Protein AF-A0AAE1FQY7-F1 (afdb_monomer_lite)

Sequence (164 aa):
MSLNGDKFELLRYGPTQDMKQTTEYKCQNQLIMATDHVKDLGVHMSTDLTFSHHFNKITKTVNNHPRRGRLCFMRRAGGASQRVHTLIHHSFTFTGTRLFNSVPREIRNLTGITPDSFKNKLDKWLATVPDQPPTPGYTSTNSLQSVVHNMRREELPGTSGRPR

Secondary structure (DSSP, 8-state):
----GGG--EE--SS-HHHHHH---EETTEE--EESEEEETTEEEETTS--HHHHHHHHTTEEEETTTEEEE-PPP-TT--HHHHHHHHTSHHHHHHHHHHHS-HHHHT--S--HHHHHHHHHHHHTTS---PPPTTS--S-SHHHHHHHTTSS----S-----

pLDDT: mean 79.46, std 17.49, range [27.11, 96.75]

Foldseek 3Di:
DADDPVPDAAEAADDPVVCVVPDWDDGPNHTHDHDQWDDDLRQIAGRDRDSVVVCVVQVVQWDQDPVQGIATDDDDPPPDDPVVVVSCCRGPSNLVRLLLSLDHNVLNHDDPDDPVVSVVVVVVVVVVQDPDDDDPPDDDCDDSVNSSVVSVPPDDDDDDDDDD

Radius of gyration: 20.6 Å; chains: 1; bounding box: 46×39×54 Å

Structure (mmCIF, N/CA/C/O backbone):
data_AF-A0AAE1FQY7-F1
#
_entry.id   AF-A0AAE1FQY7-F1
#
loop_
_atom_site.group_PDB
_atom_site.id
_atom_site.type_symbol
_atom_site.label_atom_id
_atom_site.label_alt_id
_atom_site.label_comp_id
_atom_site.label_asym_id
_atom_site.label_entity_id
_atom_site.label_seq_id
_atom_site.pdbx_PDB_ins_code
_atom_site.Cartn_x
_atom_site.Cartn_y
_atom_site.Cartn_z
_atom_site.occupancy
_atom_site.B_iso_or_equiv
_atom_site.auth_seq_id
_atom_site.auth_comp_id
_atom_site.auth_asym_id
_atom_site.auth_atom_id
_atom_site.pdbx_PDB_model_num
ATOM 1 N N . MET A 1 1 ? -5.965 17.529 30.452 1.00 52.53 1 MET A N 1
ATOM 2 C CA . MET A 1 1 ? -6.172 17.459 28.985 1.00 52.53 1 MET A CA 1
ATOM 3 C C . MET A 1 1 ? -7.348 16.536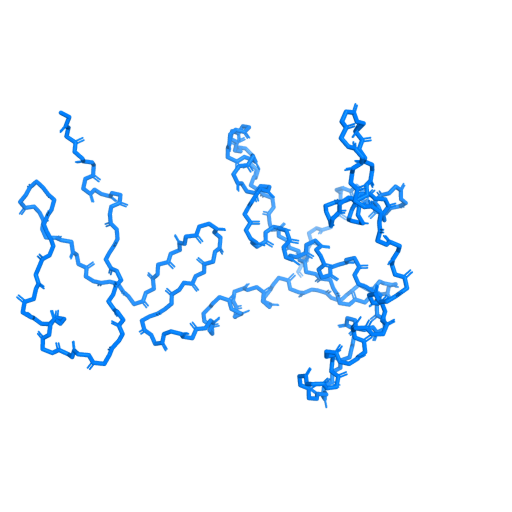 28.715 1.00 52.53 1 MET A C 1
ATOM 5 O O . MET A 1 1 ? -7.409 15.497 29.358 1.00 52.53 1 MET A O 1
ATOM 9 N N . SER A 1 2 ? -8.266 16.895 27.816 1.00 73.31 2 SER A N 1
ATOM 10 C CA . SER A 1 2 ? -9.360 16.022 27.365 1.00 73.31 2 SER A CA 1
ATOM 11 C C . SER A 1 2 ? -9.060 15.478 25.963 1.00 73.31 2 SER A C 1
ATOM 13 O O . SER A 1 2 ? -8.572 16.200 25.094 1.00 73.31 2 SER A O 1
ATOM 15 N N . LEU A 1 3 ? -9.304 14.185 25.749 1.00 72.25 3 LEU A N 1
ATOM 16 C CA . LEU A 1 3 ? -9.140 13.529 24.448 1.00 72.25 3 LEU A CA 1
ATOM 17 C C . LEU A 1 3 ? -10.389 13.766 23.586 1.00 72.25 3 LEU A C 1
ATOM 19 O O . LEU A 1 3 ? -11.496 13.746 24.110 1.00 72.25 3 LEU A O 1
ATOM 23 N N . ASN A 1 4 ? -10.227 13.992 22.281 1.00 79.88 4 ASN A N 1
ATOM 24 C CA . ASN A 1 4 ? -11.345 14.212 21.355 1.00 79.88 4 ASN A CA 1
ATOM 25 C C . ASN A 1 4 ? -11.931 12.860 20.908 1.00 79.88 4 ASN A C 1
ATOM 27 O O . ASN A 1 4 ? -11.307 12.182 20.092 1.00 79.88 4 ASN A O 1
ATOM 31 N N . GLY A 1 5 ? -13.096 12.491 21.451 1.00 76.25 5 GLY A N 1
ATOM 32 C CA . GLY A 1 5 ? -13.766 11.207 21.209 1.00 76.25 5 GLY A CA 1
ATOM 33 C C . GLY A 1 5 ? -14.100 10.934 19.741 1.00 76.25 5 GLY A C 1
ATOM 34 O O . GLY A 1 5 ? -13.902 9.814 19.281 1.00 76.25 5 GLY A O 1
ATOM 35 N N . ASP A 1 6 ? -14.472 11.967 18.982 1.00 81.38 6 ASP A N 1
ATOM 36 C CA . ASP A 1 6 ? -14.876 11.851 17.570 1.00 81.38 6 ASP A CA 1
ATOM 37 C C . ASP A 1 6 ? -13.725 11.463 16.630 1.00 81.38 6 ASP A C 1
ATOM 39 O O . ASP A 1 6 ? -13.940 11.159 15.458 1.00 81.38 6 ASP A O 1
ATOM 43 N N . LYS A 1 7 ? -12.481 11.510 17.117 1.00 84.31 7 LYS A N 1
ATOM 44 C CA . LYS A 1 7 ? -11.291 11.149 16.335 1.00 84.31 7 LYS A CA 1
ATOM 45 C C . LYS A 1 7 ? -10.855 9.700 16.515 1.00 84.31 7 LYS A C 1
ATOM 47 O O . LYS A 1 7 ? -9.949 9.275 15.802 1.00 84.31 7 LYS A O 1
ATOM 52 N N . PHE A 1 8 ? -11.420 8.975 17.478 1.00 87.06 8 PHE A N 1
ATOM 53 C CA . PHE A 1 8 ? -11.022 7.598 17.741 1.00 87.06 8 PHE A CA 1
ATOM 54 C C . PHE A 1 8 ? -11.872 6.631 16.926 1.00 87.06 8 PHE A C 1
ATOM 56 O O . PHE A 1 8 ? -13.095 6.625 17.018 1.00 87.06 8 PHE A O 1
ATOM 63 N N . GLU A 1 9 ? -11.199 5.769 16.174 1.00 90.38 9 GLU A N 1
ATOM 64 C CA . GLU A 1 9 ? -11.800 4.630 15.487 1.00 90.38 9 GLU A CA 1
ATOM 65 C C . GLU A 1 9 ? -11.284 3.343 16.143 1.00 90.38 9 GLU A C 1
ATOM 67 O O . GLU A 1 9 ? -10.113 3.261 16.525 1.00 90.38 9 GLU A O 1
ATOM 72 N N . LEU A 1 10 ? -12.149 2.337 16.293 1.00 91.56 10 LEU A N 1
ATOM 73 C CA . LEU A 1 10 ? -11.797 1.056 16.902 1.00 91.56 10 LEU A CA 1
ATOM 74 C C . LEU A 1 10 ? -11.766 -0.044 15.840 1.00 91.56 10 LEU A C 1
ATOM 76 O O . LEU A 1 10 ? -12.807 -0.464 15.350 1.00 91.56 10 LEU A O 1
ATOM 80 N N . LEU A 1 11 ? -10.580 -0.574 15.544 1.00 92.62 11 LEU A N 1
ATOM 81 C CA . LEU A 1 11 ? -10.414 -1.766 14.710 1.00 92.62 11 LEU A CA 1
ATOM 82 C C . LEU A 1 11 ? -10.114 -2.978 15.596 1.00 92.62 11 LEU A C 1
ATOM 84 O O . LEU A 1 11 ? -9.191 -2.940 16.409 1.00 92.62 11 LEU A O 1
ATOM 88 N N . ARG A 1 12 ? -10.855 -4.077 15.422 1.00 92.00 12 ARG A N 1
ATOM 89 C CA . ARG A 1 12 ? -10.623 -5.335 16.151 1.00 92.00 12 ARG A CA 1
ATOM 90 C C . ARG A 1 12 ? -10.220 -6.447 15.194 1.00 92.00 12 ARG A C 1
ATOM 92 O O . ARG A 1 12 ? -11.010 -6.852 14.350 1.00 92.00 12 ARG A O 1
ATOM 99 N N . TYR A 1 13 ? -9.026 -6.995 15.373 1.00 91.12 13 TYR A N 1
ATOM 100 C CA . TYR A 1 13 ? -8.489 -8.081 14.552 1.00 91.12 13 TYR A CA 1
ATOM 101 C C . TYR A 1 13 ? -7.966 -9.228 15.431 1.00 91.12 13 TYR A C 1
ATOM 103 O O . TYR A 1 13 ? -7.875 -9.092 16.650 1.00 91.12 13 TYR A O 1
ATOM 111 N N . GLY A 1 14 ? -7.658 -10.374 14.821 1.00 89.56 14 GLY A N 1
ATOM 112 C CA . GLY A 1 14 ? -7.127 -11.553 15.517 1.00 89.56 14 GLY A CA 1
ATOM 113 C C . GLY A 1 14 ? -8.180 -12.618 15.869 1.00 89.56 14 GLY A C 1
ATOM 114 O O . GLY A 1 14 ? -9.375 -12.401 15.654 1.00 89.56 14 GLY A O 1
ATOM 115 N N . PRO A 1 15 ? -7.753 -13.788 16.373 1.00 89.06 15 PRO A N 1
ATOM 116 C CA . PRO A 1 15 ? -8.612 -14.971 16.504 1.00 89.06 15 PRO A CA 1
ATOM 117 C C . PRO A 1 15 ? -9.511 -14.967 17.749 1.00 89.06 15 PRO A C 1
ATOM 119 O O . PRO A 1 15 ? -10.535 -15.644 17.764 1.00 89.06 15 PRO A O 1
ATOM 122 N N . THR A 1 16 ? -9.159 -14.213 18.793 1.00 92.06 16 THR A N 1
ATOM 123 C CA . THR A 1 16 ? -9.836 -14.285 20.095 1.00 92.06 16 THR A CA 1
ATOM 124 C C . THR A 1 16 ? -11.158 -13.519 20.089 1.00 92.06 16 THR A C 1
ATOM 126 O O . THR A 1 16 ? -11.211 -12.333 20.421 1.00 92.06 16 THR A O 1
ATOM 129 N N . GLN A 1 17 ? -12.236 -14.192 19.691 1.00 89.25 17 GLN A N 1
ATOM 130 C CA . GLN A 1 17 ? -13.556 -13.575 19.564 1.00 89.25 17 GLN A CA 1
ATOM 131 C C . GLN A 1 17 ? -14.139 -13.149 20.918 1.00 89.25 17 GLN A C 1
ATOM 133 O O . GLN A 1 17 ? -14.739 -12.077 21.004 1.00 89.25 17 GLN A O 1
ATOM 138 N N . ASP A 1 18 ? -13.864 -13.911 21.979 1.00 92.31 18 ASP A N 1
ATOM 139 C CA . ASP A 1 18 ? -14.329 -13.612 23.337 1.00 92.31 18 ASP A CA 1
ATOM 140 C C . ASP A 1 18 ? -13.851 -12.236 23.795 1.00 92.31 18 ASP A C 1
ATOM 142 O O . ASP A 1 18 ? -14.649 -11.416 24.245 1.00 92.31 18 ASP A O 1
ATOM 146 N N . MET A 1 19 ? -12.567 -11.925 23.584 1.00 88.62 19 MET A N 1
ATOM 147 C CA . MET A 1 19 ? -11.999 -10.615 23.913 1.00 88.62 19 MET A CA 1
ATOM 148 C C . MET A 1 19 ? -12.661 -9.487 23.121 1.00 88.62 19 MET A C 1
ATOM 150 O O . MET A 1 19 ? -12.820 -8.384 23.643 1.00 88.62 19 MET A O 1
ATOM 154 N N . LYS A 1 20 ? -13.065 -9.730 21.868 1.00 90.06 20 LYS A N 1
ATOM 155 C CA . LYS A 1 20 ? -13.740 -8.712 21.050 1.00 90.06 20 LYS A CA 1
ATOM 156 C C . LYS A 1 20 ? -15.140 -8.388 21.565 1.00 90.06 20 LYS A C 1
ATOM 158 O O . LYS A 1 20 ? -15.564 -7.249 21.405 1.00 90.06 20 LYS A O 1
ATOM 163 N N . GLN A 1 21 ? -15.821 -9.368 22.159 1.00 88.44 21 GLN A N 1
ATOM 164 C CA . GLN A 1 21 ? -17.172 -9.223 22.707 1.00 88.44 21 GLN A CA 1
ATOM 165 C C . GLN A 1 21 ? -17.175 -8.696 24.148 1.00 88.44 21 GLN A C 1
ATOM 167 O O . GLN A 1 21 ? -18.079 -7.959 24.519 1.00 88.44 21 GLN A O 1
ATOM 172 N N . THR A 1 22 ? -16.170 -9.054 24.953 1.00 92.56 22 THR A N 1
ATOM 173 C CA . THR A 1 22 ? -16.117 -8.708 26.389 1.00 92.56 22 THR A CA 1
ATOM 174 C C . THR A 1 22 ? -15.428 -7.386 26.697 1.00 92.56 22 THR A C 1
ATOM 176 O O . THR A 1 22 ? -15.663 -6.812 27.757 1.00 92.56 22 THR A O 1
ATOM 179 N N . THR A 1 23 ? -14.566 -6.885 25.812 1.00 92.19 23 THR A N 1
ATOM 180 C CA . THR A 1 23 ? -13.896 -5.596 26.037 1.00 92.19 23 THR A CA 1
ATOM 181 C C . THR A 1 23 ? -14.672 -4.466 25.379 1.00 92.19 23 THR A C 1
ATOM 183 O O . THR A 1 23 ? -15.154 -4.611 24.261 1.00 92.19 23 THR A O 1
ATOM 186 N N . GLU A 1 24 ? -14.729 -3.304 26.020 1.00 92.00 24 GLU A N 1
ATOM 187 C CA . GLU A 1 24 ? -15.328 -2.084 25.474 1.00 92.00 24 GLU A CA 1
ATOM 188 C C . GLU A 1 24 ? -14.337 -0.926 25.594 1.00 92.00 24 GLU A C 1
ATOM 190 O O . GLU A 1 24 ? -13.635 -0.804 26.597 1.00 92.00 24 GLU A O 1
ATOM 195 N N . TYR A 1 25 ? -14.308 -0.047 24.591 1.00 89.44 25 TYR A N 1
ATOM 196 C CA . TYR A 1 25 ? -13.516 1.181 24.627 1.00 89.44 25 TYR A CA 1
ATOM 197 C C . TYR A 1 25 ? -14.451 2.382 24.689 1.00 89.44 25 TYR A C 1
ATOM 199 O O . TYR A 1 25 ? -15.360 2.517 23.869 1.00 89.44 25 TYR A O 1
ATOM 207 N N . LYS A 1 26 ? -14.229 3.254 25.674 1.00 88.62 26 LYS A N 1
ATOM 208 C CA . LYS A 1 26 ? -15.033 4.457 25.906 1.00 88.62 26 LYS A CA 1
ATOM 209 C C . LYS A 1 26 ? -14.123 5.680 25.938 1.00 88.62 26 LYS A C 1
ATOM 211 O O . LYS A 1 26 ? -13.062 5.643 26.556 1.00 88.62 26 LYS A O 1
ATOM 216 N N . CYS A 1 27 ? -14.546 6.770 25.310 1.00 85.56 27 CYS A N 1
ATOM 217 C CA . CYS A 1 27 ? -13.914 8.080 25.441 1.00 85.56 27 CYS A CA 1
ATOM 218 C C . CYS A 1 27 ? -14.937 9.039 26.044 1.00 85.56 27 CYS A C 1
ATOM 220 O O . CYS A 1 27 ? -16.018 9.188 25.490 1.00 85.56 27 CYS A O 1
ATOM 222 N N . GLN A 1 28 ? -14.626 9.659 27.188 1.00 85.50 28 GLN A N 1
ATOM 223 C CA . GLN A 1 28 ? -15.554 10.574 27.877 1.00 85.50 28 GLN A CA 1
ATOM 224 C C . GLN A 1 28 ? -16.959 9.959 28.092 1.00 85.50 28 GLN A C 1
ATOM 226 O O . GLN A 1 28 ? -17.973 10.607 27.866 1.00 85.50 28 GLN A O 1
ATOM 231 N N . ASN A 1 29 ? -17.013 8.681 28.490 1.00 82.25 29 ASN A N 1
ATOM 232 C CA . ASN A 1 29 ? -18.228 7.858 28.628 1.00 82.25 29 ASN A CA 1
ATOM 233 C C . ASN A 1 29 ? -19.013 7.556 27.337 1.00 82.25 29 ASN A C 1
ATOM 235 O O . ASN A 1 29 ? -20.002 6.827 27.398 1.00 82.25 29 ASN A O 1
ATOM 239 N N . GLN A 1 30 ? -18.557 8.007 26.170 1.00 86.25 30 GLN A N 1
ATOM 240 C CA . GLN A 1 30 ? -19.116 7.612 24.882 1.00 86.25 30 GLN A CA 1
ATOM 241 C C . GLN A 1 30 ? -18.436 6.338 24.372 1.00 86.25 30 GLN A C 1
ATOM 243 O O . GLN A 1 30 ? -17.207 6.247 24.336 1.00 86.25 30 GLN A O 1
ATOM 248 N N . LEU A 1 31 ? -19.236 5.342 23.990 1.00 88.69 31 LEU A N 1
ATOM 249 C CA . LEU A 1 31 ? -18.747 4.083 23.431 1.00 88.69 31 LEU A CA 1
ATOM 250 C C . LEU A 1 31 ? -18.170 4.307 22.027 1.00 88.69 31 LEU A C 1
ATOM 252 O O . LEU A 1 31 ? -18.804 4.942 21.185 1.00 88.69 31 LEU A O 1
ATOM 256 N N . ILE A 1 32 ? -16.986 3.754 21.771 1.00 91.06 32 ILE A N 1
ATOM 257 C CA . ILE A 1 32 ? -16.371 3.749 20.443 1.00 91.06 32 ILE A CA 1
ATOM 258 C C . ILE A 1 32 ? -16.775 2.450 19.745 1.00 91.06 32 ILE A C 1
ATOM 260 O O . ILE A 1 32 ? -16.391 1.358 20.171 1.00 91.06 32 ILE A O 1
ATOM 264 N N . MET A 1 33 ? -17.557 2.569 18.673 1.00 89.62 33 MET A N 1
ATOM 265 C CA . MET A 1 33 ? -18.014 1.418 17.895 1.00 89.62 33 MET A CA 1
ATOM 266 C C . MET A 1 33 ? -16.868 0.818 17.082 1.00 89.62 33 MET A C 1
ATOM 268 O O . MET A 1 33 ? -16.049 1.540 16.512 1.00 89.62 33 MET A O 1
ATOM 272 N N . ALA A 1 34 ? -16.824 -0.514 17.023 1.00 91.94 34 ALA A N 1
ATOM 273 C CA . ALA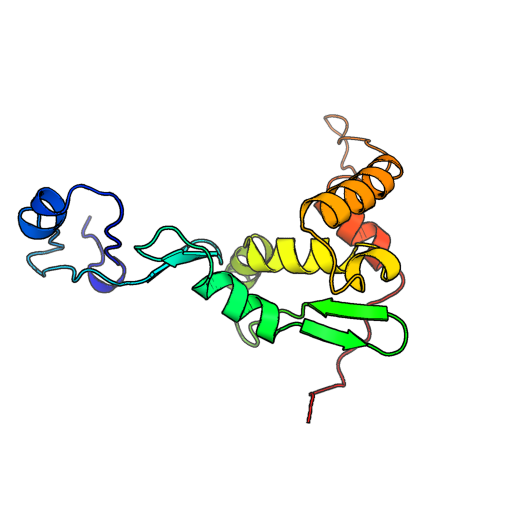 A 1 34 ? -15.873 -1.208 16.169 1.00 91.94 34 ALA A CA 1
ATOM 274 C C . ALA A 1 34 ? -16.214 -0.977 14.689 1.00 91.94 34 ALA A C 1
ATOM 276 O O . ALA A 1 34 ? -17.384 -1.014 14.307 1.00 91.94 34 ALA A O 1
ATOM 277 N N . THR A 1 35 ? -15.193 -0.765 13.867 1.00 92.44 35 THR A N 1
ATOM 278 C CA . THR A 1 35 ? -15.307 -0.631 12.415 1.00 92.44 35 THR A CA 1
ATOM 279 C C . THR A 1 35 ? 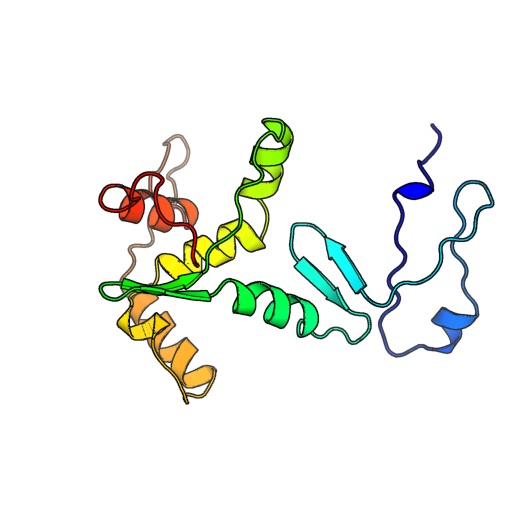-14.655 -1.820 11.714 1.00 92.44 35 THR A C 1
ATOM 281 O O . THR A 1 35 ? -13.756 -2.470 12.252 1.00 92.44 35 THR A O 1
ATOM 284 N N . ASP A 1 36 ? -15.091 -2.096 10.485 1.00 91.38 36 ASP A N 1
ATOM 285 C CA . ASP A 1 36 ? -14.535 -3.189 9.675 1.00 91.38 36 ASP A CA 1
ATOM 286 C C . ASP A 1 36 ? -13.191 -2.829 9.037 1.00 91.38 36 ASP A C 1
ATOM 288 O O . ASP A 1 36 ? -12.408 -3.701 8.655 1.00 91.38 36 ASP A O 1
ATOM 292 N N . HIS A 1 37 ? -12.931 -1.531 8.891 1.00 91.38 37 HIS A N 1
ATOM 293 C CA . HIS A 1 37 ? -11.679 -1.015 8.377 1.00 91.38 37 HIS A CA 1
ATOM 294 C C . HIS A 1 37 ? -11.360 0.352 8.975 1.00 91.38 37 HIS A C 1
ATOM 296 O O . HIS A 1 37 ? -12.250 1.124 9.329 1.00 91.38 37 HIS A O 1
ATOM 302 N N . VAL A 1 38 ? -10.068 0.654 9.044 1.00 91.38 38 VAL A N 1
ATOM 303 C CA . VAL A 1 38 ? -9.536 1.947 9.479 1.00 91.38 38 VAL A CA 1
ATOM 304 C C . VAL A 1 38 ? -8.471 2.399 8.490 1.00 91.38 38 VAL A C 1
ATOM 306 O O . VAL A 1 38 ? -7.779 1.585 7.868 1.00 91.38 38 VAL A O 1
ATOM 309 N N . LYS A 1 39 ? -8.347 3.716 8.313 1.00 87.75 39 LYS A N 1
ATOM 310 C CA . LYS A 1 39 ? -7.281 4.308 7.508 1.00 87.75 39 LYS A CA 1
ATOM 311 C C . LYS A 1 39 ? -6.225 4.922 8.414 1.00 87.75 39 LYS A C 1
ATOM 313 O O . LYS A 1 39 ? -6.516 5.892 9.100 1.00 87.75 39 LYS A O 1
ATOM 318 N N . ASP A 1 40 ? -4.978 4.492 8.259 1.00 82.56 40 ASP A N 1
ATOM 319 C CA . ASP A 1 40 ? -3.842 5.144 8.905 1.00 82.56 40 ASP A CA 1
ATOM 320 C C . ASP A 1 40 ? -2.671 5.349 7.936 1.00 82.56 40 ASP A C 1
ATOM 322 O O . ASP A 1 40 ? -2.394 4.512 7.079 1.00 82.56 40 ASP A O 1
ATOM 326 N N . LEU A 1 41 ? -2.046 6.529 7.992 1.00 81.44 41 LEU A N 1
ATOM 327 C CA . LEU A 1 41 ? -0.930 6.962 7.128 1.00 81.44 41 LEU A CA 1
ATOM 328 C C . LEU A 1 41 ? -1.102 6.684 5.611 1.00 81.44 41 LEU A C 1
ATOM 330 O O . LEU A 1 41 ? -0.136 6.591 4.849 1.00 81.44 41 LEU A O 1
ATOM 334 N N . GLY A 1 42 ? -2.352 6.600 5.141 1.00 80.06 42 GLY A N 1
ATOM 335 C CA . GLY A 1 42 ? -2.710 6.307 3.746 1.00 80.06 42 GLY A CA 1
ATOM 336 C C . GLY A 1 42 ? -3.054 4.840 3.463 1.00 80.06 42 GLY A C 1
ATOM 337 O O . GLY A 1 42 ? -3.680 4.553 2.443 1.00 80.06 42 GLY A O 1
ATOM 338 N N . VAL A 1 43 ? -2.738 3.926 4.372 1.00 86.06 43 VAL A N 1
ATOM 339 C CA . VAL A 1 43 ? -3.078 2.504 4.280 1.00 86.06 43 VAL A CA 1
ATOM 340 C C . VAL A 1 43 ? -4.481 2.275 4.832 1.00 86.06 43 VAL A C 1
ATOM 342 O O . VAL A 1 43 ? -4.889 2.926 5.786 1.00 86.06 43 VAL A O 1
ATOM 345 N N . HIS A 1 44 ? -5.248 1.392 4.191 1.00 89.19 44 HIS A N 1
ATOM 346 C CA . HIS A 1 44 ? -6.530 0.916 4.719 1.00 89.19 44 HIS A CA 1
ATOM 347 C C . HIS A 1 44 ? -6.306 -0.481 5.285 1.00 89.19 44 HIS A C 1
ATOM 349 O O . HIS A 1 44 ? -5.899 -1.370 4.539 1.00 89.19 44 HIS A O 1
ATOM 355 N N . MET A 1 45 ? -6.551 -0.657 6.576 1.00 89.25 45 MET A N 1
ATOM 356 C CA . MET A 1 45 ? -6.436 -1.938 7.265 1.00 89.25 45 MET A CA 1
ATOM 357 C C . MET A 1 45 ? -7.833 -2.459 7.573 1.00 89.25 45 MET A C 1
ATOM 359 O O . MET A 1 45 ? -8.659 -1.700 8.072 1.00 89.25 45 MET A O 1
ATOM 363 N N . SER A 1 46 ? -8.085 -3.726 7.258 1.00 92.31 46 SER A N 1
ATOM 364 C CA . SER A 1 46 ? -9.375 -4.386 7.484 1.00 92.31 46 SER A CA 1
ATOM 365 C C . SER A 1 46 ? -9.260 -5.389 8.638 1.00 92.31 46 SER A C 1
ATOM 367 O O . SER A 1 46 ? -8.157 -5.817 8.987 1.00 92.31 46 SER A O 1
ATOM 369 N N . THR A 1 47 ? -10.383 -5.763 9.249 1.00 91.94 47 THR A N 1
ATOM 370 C CA . THR A 1 47 ? -10.431 -6.703 10.391 1.00 91.94 47 THR A CA 1
ATOM 371 C C . THR A 1 47 ? -9.952 -8.117 10.051 1.00 91.94 47 THR A C 1
ATOM 373 O O . THR A 1 47 ? -9.479 -8.836 10.934 1.00 91.94 47 THR A O 1
ATOM 376 N N . ASP A 1 48 ? -10.026 -8.498 8.775 1.00 90.19 48 ASP A N 1
ATOM 377 C CA . ASP A 1 48 ? -9.548 -9.769 8.218 1.00 90.19 48 ASP A CA 1
ATOM 378 C C . ASP A 1 48 ? -8.025 -9.807 7.990 1.00 90.19 48 ASP A C 1
ATOM 380 O O . ASP A 1 48 ? -7.498 -10.811 7.512 1.00 90.19 48 ASP A O 1
ATOM 384 N N . LEU A 1 49 ? -7.315 -8.718 8.320 1.00 85.94 49 LEU A N 1
ATOM 385 C CA . LEU A 1 49 ? -5.880 -8.530 8.089 1.00 85.94 49 LEU A CA 1
ATOM 386 C C . LEU A 1 49 ? -5.463 -8.606 6.614 1.00 85.94 49 LEU A C 1
ATOM 388 O O . LEU A 1 49 ? -4.268 -8.635 6.308 1.00 85.94 49 LEU A O 1
ATOM 392 N N . THR A 1 50 ? -6.421 -8.584 5.685 1.00 88.62 50 THR A N 1
ATOM 393 C CA . THR A 1 50 ? -6.121 -8.492 4.265 1.00 88.62 50 THR A CA 1
ATOM 394 C C . THR A 1 50 ? -6.030 -7.031 3.841 1.00 88.62 50 THR A C 1
ATOM 396 O O . THR A 1 50 ? -6.689 -6.127 4.362 1.00 88.62 50 THR A O 1
ATOM 399 N N . PHE A 1 51 ? -5.211 -6.780 2.824 1.00 87.19 51 PHE A N 1
ATOM 400 C CA . PHE A 1 51 ? -5.125 -5.468 2.186 1.00 87.19 51 PHE A CA 1
ATOM 401 C C . PHE A 1 51 ? -6.092 -5.343 1.006 1.00 87.19 51 PHE A C 1
ATOM 403 O O . PHE A 1 51 ? -5.963 -4.419 0.208 1.00 87.19 51 PHE A O 1
ATOM 410 N N . SER A 1 52 ? -7.078 -6.237 0.879 1.00 88.88 52 SER A N 1
ATOM 411 C CA . SER A 1 52 ? -7.989 -6.301 -0.271 1.00 88.88 52 SER A CA 1
ATOM 412 C C . SER A 1 52 ? -8.702 -4.969 -0.510 1.00 88.88 52 SER A C 1
ATOM 414 O O . SER A 1 52 ? -8.696 -4.446 -1.626 1.00 88.88 52 SER A O 1
ATOM 416 N N . HIS A 1 53 ? -9.233 -4.351 0.551 1.00 88.69 53 HIS A N 1
ATOM 417 C CA . HIS A 1 53 ? -9.865 -3.033 0.463 1.00 88.69 53 HIS A CA 1
ATOM 418 C C . HIS A 1 53 ? -8.882 -1.947 -0.011 1.00 88.69 53 HIS A C 1
ATOM 420 O O . HIS A 1 53 ? -9.194 -1.145 -0.898 1.00 88.69 53 HIS A O 1
ATOM 426 N N . HIS A 1 54 ? -7.658 -1.953 0.523 1.00 88.88 54 HIS A N 1
ATOM 427 C CA . HIS A 1 54 ? -6.607 -1.022 0.120 1.00 88.88 54 HIS A CA 1
ATOM 428 C C . HIS A 1 54 ? -6.187 -1.215 -1.344 1.00 88.88 54 HIS A C 1
ATOM 430 O O . HIS A 1 54 ? -6.125 -0.243 -2.102 1.00 88.88 54 HIS A O 1
ATOM 436 N N . PHE A 1 55 ? -5.959 -2.459 -1.767 1.00 87.31 55 PHE A N 1
ATOM 437 C CA . PHE A 1 55 ? -5.587 -2.808 -3.134 1.00 87.31 55 PHE A CA 1
ATOM 438 C C . PHE A 1 55 ? -6.670 -2.413 -4.131 1.00 87.31 55 PHE A C 1
ATOM 440 O O . PHE A 1 55 ? -6.365 -1.756 -5.125 1.00 87.31 55 PHE A O 1
ATOM 447 N N . ASN A 1 56 ? -7.936 -2.718 -3.845 1.00 88.06 56 ASN A N 1
ATOM 448 C CA . ASN A 1 56 ? -9.067 -2.333 -4.693 1.00 88.06 56 ASN A CA 1
ATOM 449 C C . ASN A 1 56 ? -9.174 -0.812 -4.848 1.00 88.06 56 ASN A C 1
ATOM 451 O O . ASN A 1 56 ? -9.551 -0.304 -5.904 1.00 88.06 56 ASN A O 1
ATOM 455 N N . LYS A 1 57 ? -8.813 -0.055 -3.810 1.00 86.50 57 LYS A N 1
ATOM 456 C CA . LYS A 1 57 ? -8.782 1.406 -3.866 1.00 86.50 57 LYS A CA 1
ATOM 457 C C . LYS A 1 57 ? -7.621 1.940 -4.706 1.00 86.50 57 LYS A C 1
ATOM 459 O O . LYS A 1 57 ? -7.830 2.869 -5.482 1.00 86.50 57 LYS A O 1
ATOM 464 N N . ILE A 1 58 ? -6.420 1.376 -4.564 1.00 85.31 58 ILE A N 1
ATOM 465 C CA . ILE A 1 58 ? -5.239 1.800 -5.333 1.00 85.31 58 ILE A CA 1
ATOM 466 C C . ILE A 1 58 ? -5.375 1.420 -6.808 1.00 85.31 58 ILE A C 1
ATOM 468 O O . ILE A 1 58 ? -5.123 2.252 -7.675 1.00 85.31 58 ILE A O 1
ATOM 472 N N . THR A 1 59 ? -5.797 0.195 -7.113 1.00 85.88 59 THR A N 1
ATOM 473 C CA . THR A 1 59 ? -5.895 -0.317 -8.493 1.00 85.88 59 THR A CA 1
ATOM 474 C C . THR A 1 59 ? -6.860 0.494 -9.356 1.00 85.88 59 THR A C 1
ATOM 476 O O . THR A 1 59 ? -6.574 0.717 -10.528 1.00 85.88 59 THR A O 1
ATOM 479 N N . LYS A 1 60 ? -7.925 1.061 -8.772 1.00 86.06 60 LYS A N 1
ATOM 480 C CA . LYS A 1 60 ? -8.827 2.022 -9.442 1.00 86.06 60 LYS A CA 1
ATOM 481 C C . LYS A 1 60 ? -8.138 3.294 -9.940 1.00 86.06 60 LYS A C 1
ATOM 483 O O . LYS A 1 60 ? -8.697 4.013 -10.759 1.00 86.06 60 LYS A O 1
ATOM 488 N N . THR A 1 61 ? -6.952 3.607 -9.428 1.00 82.75 61 THR A N 1
ATOM 489 C CA . THR A 1 61 ? -6.171 4.774 -9.856 1.00 82.75 61 THR A CA 1
ATOM 490 C C . THR A 1 61 ? -5.180 4.466 -10.978 1.00 82.75 61 THR A C 1
ATOM 492 O O . THR A 1 61 ? -4.459 5.363 -11.426 1.00 82.75 61 THR A O 1
ATOM 495 N N . VAL A 1 62 ? -5.113 3.206 -11.418 1.00 86.62 62 VAL A N 1
ATOM 496 C CA . VAL A 1 62 ? -4.244 2.786 -12.513 1.00 86.62 62 VAL A CA 1
ATOM 497 C C . VAL A 1 62 ? -4.868 3.197 -13.843 1.00 86.62 62 VAL A C 1
ATOM 499 O O . VAL A 1 62 ? -6.037 2.935 -14.103 1.00 86.62 62 VAL A O 1
ATOM 502 N N . ASN A 1 63 ? -4.071 3.824 -14.701 1.00 88.62 63 ASN A N 1
ATOM 503 C CA . ASN A 1 63 ? -4.440 4.183 -16.064 1.00 88.62 63 ASN A CA 1
ATOM 504 C C . ASN A 1 63 ? -3.316 3.771 -17.027 1.00 88.62 63 ASN A C 1
ATOM 506 O O . ASN A 1 63 ? -2.142 3.767 -16.653 1.00 88.62 63 ASN A O 1
ATOM 510 N N . ASN A 1 64 ? -3.656 3.416 -18.264 1.00 88.75 64 ASN A N 1
ATOM 511 C CA . ASN A 1 64 ? -2.686 3.007 -19.273 1.00 88.75 64 ASN A CA 1
ATOM 512 C C . ASN A 1 64 ? -2.357 4.178 -20.204 1.00 88.75 64 ASN A C 1
ATOM 514 O O . ASN A 1 64 ? -3.217 4.679 -20.922 1.00 88.75 64 ASN A O 1
ATOM 518 N N . HIS A 1 65 ? -1.103 4.623 -20.193 1.00 89.06 65 HIS A N 1
ATOM 519 C CA . HIS A 1 65 ? -0.645 5.710 -21.048 1.00 89.06 65 HIS A CA 1
ATOM 520 C C . HIS A 1 65 ? 0.008 5.156 -22.326 1.00 89.06 65 HIS A C 1
ATOM 522 O O . HIS A 1 65 ? 0.946 4.362 -22.202 1.00 89.06 65 HIS A O 1
ATOM 528 N N . PRO A 1 66 ? -0.347 5.637 -23.536 1.00 87.31 66 PRO A N 1
ATOM 529 C CA . PRO A 1 66 ? 0.119 5.061 -24.805 1.00 87.31 66 PRO A CA 1
ATOM 530 C C . PRO A 1 66 ? 1.639 4.886 -24.908 1.00 87.31 66 PRO A C 1
ATOM 532 O O . PRO A 1 66 ? 2.128 3.858 -25.357 1.00 87.31 66 PRO A O 1
ATOM 535 N N . ARG A 1 67 ? 2.406 5.877 -24.435 1.00 86.12 67 ARG A N 1
ATOM 536 C CA . ARG A 1 67 ? 3.881 5.845 -24.481 1.00 86.12 67 ARG A CA 1
ATOM 537 C C . ARG A 1 67 ? 4.537 5.217 -23.246 1.00 86.12 67 ARG A C 1
ATOM 539 O O . ARG A 1 67 ? 5.639 4.681 -23.331 1.00 86.12 67 ARG A O 1
ATOM 546 N N . ARG A 1 68 ? 3.873 5.302 -22.087 1.00 83.69 68 ARG A N 1
ATOM 547 C CA . ARG A 1 68 ? 4.493 5.077 -20.764 1.00 83.69 68 ARG A CA 1
ATOM 548 C C . ARG A 1 68 ? 3.991 3.808 -20.077 1.00 83.69 68 ARG A C 1
ATOM 550 O O . ARG A 1 68 ? 4.541 3.442 -19.042 1.00 83.69 68 ARG A O 1
ATOM 557 N N . GLY A 1 69 ? 2.978 3.142 -20.629 1.00 90.81 69 GLY A N 1
ATOM 558 C CA . GLY A 1 69 ? 2.343 1.967 -20.036 1.00 90.81 69 GLY A CA 1
ATOM 559 C C . GLY A 1 69 ? 1.458 2.292 -18.832 1.00 90.81 69 GLY A C 1
ATOM 560 O O . GLY A 1 69 ? 1.025 3.433 -18.647 1.00 90.81 69 GLY A O 1
ATOM 561 N N . ARG A 1 70 ? 1.218 1.281 -17.991 1.00 92.75 70 ARG A N 1
ATOM 562 C CA . ARG A 1 70 ? 0.381 1.358 -16.785 1.00 92.75 70 ARG A CA 1
ATOM 563 C C . ARG A 1 70 ? 0.999 2.256 -15.724 1.00 92.75 70 ARG A C 1
ATOM 565 O O . ARG A 1 70 ? 2.066 1.948 -15.211 1.00 92.75 70 ARG A O 1
ATOM 572 N N . LEU A 1 71 ? 0.323 3.334 -15.360 1.00 91.19 71 LEU A N 1
ATOM 573 C CA . LEU A 1 71 ? 0.735 4.291 -14.334 1.00 91.19 71 LEU A CA 1
ATOM 574 C C . LEU A 1 71 ? -0.336 4.386 -13.249 1.00 91.19 71 LEU A C 1
ATOM 576 O O . LEU A 1 71 ? -1.519 4.247 -13.535 1.00 91.19 71 LEU A O 1
ATOM 580 N N . CYS A 1 72 ? 0.073 4.661 -12.016 1.00 89.50 72 CYS A N 1
ATOM 581 C CA . CYS A 1 72 ? -0.812 4.849 -10.871 1.00 89.50 72 CYS A CA 1
ATOM 582 C C . CYS A 1 72 ? -0.908 6.341 -10.520 1.00 89.50 72 CYS A C 1
ATOM 584 O O . CYS A 1 72 ? 0.121 6.995 -10.328 1.00 89.50 72 CYS A O 1
ATOM 586 N N . PHE A 1 73 ? -2.119 6.894 -10.416 1.00 83.31 73 PHE A N 1
ATOM 587 C CA . PHE A 1 73 ? -2.321 8.335 -10.220 1.00 83.31 73 PHE A CA 1
ATOM 588 C C . PHE A 1 73 ? -3.045 8.668 -8.916 1.00 83.31 73 PHE A C 1
ATOM 590 O O . PHE A 1 73 ? -4.240 8.441 -8.768 1.00 83.31 73 PHE A O 1
ATOM 597 N N . MET A 1 74 ? -2.360 9.332 -7.988 1.00 77.81 74 MET A N 1
ATOM 598 C CA . MET A 1 74 ? -3.023 9.862 -6.795 1.00 77.81 74 MET A CA 1
ATOM 599 C C . MET A 1 74 ? -3.689 11.207 -7.081 1.00 77.81 74 MET A C 1
ATOM 601 O O . MET A 1 74 ? -3.055 12.133 -7.595 1.00 77.81 74 MET A O 1
ATOM 605 N N . ARG A 1 75 ? -4.968 11.340 -6.700 1.00 71.69 75 ARG A N 1
ATOM 606 C CA . ARG A 1 75 ? -5.670 12.632 -6.725 1.00 71.69 75 ARG A CA 1
ATOM 607 C C . ARG A 1 75 ? -4.917 13.626 -5.842 1.00 71.69 75 ARG A C 1
ATOM 609 O O . ARG A 1 75 ? -4.662 13.355 -4.669 1.00 71.69 75 ARG A O 1
ATOM 616 N N . ARG A 1 76 ? -4.584 14.792 -6.399 1.00 71.00 76 ARG A N 1
ATOM 617 C CA . ARG A 1 76 ? -4.055 15.916 -5.618 1.00 71.00 76 ARG A CA 1
ATOM 618 C C . ARG A 1 76 ? -5.164 16.459 -4.716 1.00 71.00 76 ARG A C 1
ATOM 620 O O . ARG A 1 76 ? -6.290 16.641 -5.177 1.00 71.00 76 ARG A O 1
ATOM 627 N N . ALA A 1 77 ? -4.841 16.735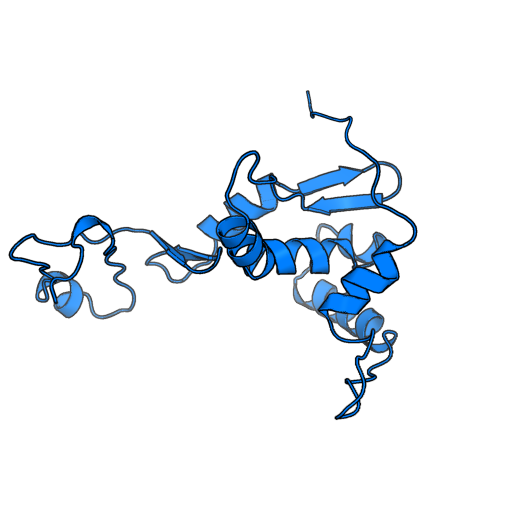 -3.455 1.00 73.81 77 ALA A N 1
ATOM 628 C CA . ALA A 1 77 ? -5.732 17.463 -2.559 1.00 73.81 77 ALA A CA 1
ATOM 629 C C . ALA A 1 77 ? -5.705 18.950 -2.943 1.00 73.81 77 ALA A C 1
ATOM 631 O O . ALA A 1 77 ? -4.844 19.693 -2.488 1.00 73.81 77 ALA A O 1
ATOM 632 N N . GLY A 1 78 ? -6.575 19.362 -3.867 1.00 77.88 78 GLY A N 1
ATOM 633 C CA . GLY A 1 78 ? -6.706 20.772 -4.239 1.00 77.88 78 GLY A CA 1
ATOM 634 C C . GLY A 1 78 ? -7.239 21.598 -3.067 1.00 77.88 78 GLY A C 1
ATOM 635 O O . GLY A 1 78 ? -8.128 21.134 -2.358 1.00 77.88 78 GLY A O 1
ATOM 636 N N . GLY A 1 79 ? -6.688 22.797 -2.858 1.00 79.94 79 GLY A N 1
ATOM 637 C CA . GLY A 1 79 ? -7.145 23.726 -1.816 1.00 79.94 79 GLY A CA 1
ATOM 638 C C . GLY A 1 79 ? -6.829 23.304 -0.375 1.00 79.94 79 GLY A C 1
ATOM 639 O O . GLY A 1 79 ? -7.386 23.875 0.557 1.00 79.94 79 GLY A O 1
ATOM 640 N N . ALA A 1 80 ? -5.964 22.306 -0.170 1.00 85.19 80 ALA A N 1
ATOM 641 C CA . ALA A 1 80 ? -5.555 21.873 1.161 1.00 85.19 80 ALA A CA 1
ATOM 642 C C . ALA A 1 80 ? -4.405 22.733 1.712 1.00 85.19 80 ALA A C 1
ATOM 644 O O . ALA A 1 80 ? -3.640 23.342 0.966 1.00 85.19 80 ALA A O 1
ATOM 645 N N . SER A 1 81 ? -4.251 22.764 3.038 1.00 90.81 81 SER A N 1
ATOM 646 C CA . SER A 1 81 ? -3.139 23.484 3.665 1.00 90.81 81 SER A CA 1
ATOM 647 C C . SER A 1 81 ? -1.790 22.820 3.371 1.00 90.81 81 SER A C 1
ATOM 649 O O . SER A 1 81 ? -1.708 21.610 3.139 1.00 90.81 81 SER A O 1
ATOM 651 N N . GLN A 1 82 ? -0.701 23.590 3.463 1.00 87.50 82 GLN A N 1
ATOM 652 C CA . GLN A 1 82 ? 0.653 23.067 3.255 1.00 87.50 82 GLN A CA 1
ATOM 653 C C . GLN A 1 82 ? 0.971 21.889 4.188 1.00 87.50 82 GLN A C 1
ATOM 655 O O . GLN A 1 82 ? 1.571 20.906 3.765 1.00 87.50 82 GLN A O 1
ATOM 660 N N . ARG A 1 83 ? 0.491 21.933 5.439 1.00 88.75 83 ARG A N 1
ATOM 661 C CA . ARG A 1 83 ? 0.640 20.824 6.392 1.00 88.75 83 ARG A CA 1
ATOM 662 C C . ARG A 1 83 ? -0.018 19.540 5.884 1.00 88.75 83 ARG A C 1
ATOM 664 O O . ARG A 1 83 ? 0.560 18.465 6.010 1.00 88.75 83 ARG A O 1
ATOM 671 N N . VAL A 1 84 ? -1.209 19.644 5.294 1.00 86.44 84 VAL A N 1
ATOM 672 C CA . VAL A 1 84 ? -1.904 18.497 4.692 1.00 86.44 84 VAL A CA 1
ATOM 673 C C . VAL A 1 84 ? -1.144 17.989 3.469 1.00 86.44 84 VAL A C 1
ATOM 675 O O . VAL A 1 84 ? -0.990 16.779 3.319 1.00 86.44 84 VAL A O 1
ATOM 678 N N . HIS A 1 85 ? -0.603 18.879 2.636 1.00 84.81 85 HIS A N 1
ATOM 679 C CA . HIS A 1 85 ? 0.267 18.480 1.528 1.00 84.81 85 HIS A CA 1
ATOM 680 C C . HIS A 1 85 ? 1.505 17.716 2.003 1.00 84.81 85 HIS A C 1
ATOM 682 O O . HIS A 1 85 ? 1.826 16.687 1.411 1.00 84.81 85 HIS A O 1
ATOM 688 N N . THR A 1 86 ? 2.149 18.154 3.087 1.00 85.69 86 THR A N 1
ATOM 689 C CA . THR A 1 86 ? 3.271 17.439 3.710 1.00 85.69 86 THR A CA 1
ATOM 690 C C . THR A 1 86 ? 2.845 16.050 4.188 1.00 85.69 86 THR A C 1
ATOM 692 O O . THR A 1 86 ? 3.471 15.060 3.818 1.00 85.69 86 THR A O 1
ATOM 695 N N . LEU A 1 87 ? 1.738 15.941 4.932 1.00 84.81 87 LEU A N 1
ATOM 696 C CA . LEU A 1 87 ? 1.220 14.646 5.398 1.00 84.81 87 LEU A CA 1
ATOM 697 C C . LEU A 1 87 ? 0.897 13.697 4.237 1.00 84.81 87 LEU A C 1
ATOM 699 O O . LEU A 1 87 ? 1.219 12.514 4.289 1.00 84.81 87 LEU A O 1
ATOM 703 N N . ILE A 1 88 ? 0.302 14.212 3.159 1.00 83.69 88 ILE A N 1
ATOM 704 C CA . ILE A 1 88 ? 0.044 13.427 1.949 1.00 83.69 88 ILE A CA 1
ATOM 705 C C . ILE A 1 88 ? 1.360 13.005 1.297 1.00 83.69 88 ILE A C 1
ATOM 707 O O . ILE A 1 88 ? 1.491 11.844 0.920 1.00 83.69 88 ILE A O 1
ATOM 711 N N . HIS A 1 89 ? 2.332 13.910 1.176 1.00 83.00 89 HIS A N 1
ATOM 712 C CA . HIS A 1 89 ? 3.622 13.629 0.550 1.00 83.00 89 HIS A CA 1
ATOM 713 C C . HIS A 1 89 ? 4.374 12.497 1.262 1.00 83.00 89 HIS A C 1
ATOM 715 O O . HIS A 1 89 ? 4.976 11.655 0.600 1.00 83.00 89 HIS A O 1
ATOM 721 N N . HIS A 1 90 ? 4.293 12.446 2.592 1.00 82.94 90 HIS A N 1
ATOM 722 C CA . HIS A 1 90 ? 4.903 11.393 3.406 1.00 82.94 90 HIS A CA 1
ATOM 723 C C . HIS A 1 90 ? 4.009 10.161 3.608 1.00 82.94 90 HIS A C 1
ATOM 725 O O . HIS A 1 90 ? 4.442 9.195 4.229 1.00 82.94 90 HIS A O 1
ATOM 731 N N . SER A 1 91 ? 2.786 10.152 3.070 1.00 84.38 91 SER A N 1
ATOM 732 C CA . SER A 1 91 ? 1.913 8.980 3.151 1.00 84.38 91 SER A CA 1
ATOM 733 C C . SER A 1 91 ? 2.450 7.817 2.318 1.00 84.38 91 SER A C 1
ATOM 735 O O . SER A 1 91 ? 3.058 8.004 1.252 1.00 84.38 91 SER A O 1
ATOM 737 N N . PHE A 1 92 ? 2.153 6.599 2.772 1.00 84.56 92 PHE A N 1
ATOM 738 C CA . PHE A 1 92 ? 2.554 5.385 2.068 1.00 84.56 92 PHE A CA 1
ATOM 739 C C . PHE A 1 92 ? 2.002 5.362 0.641 1.00 84.56 92 PHE A C 1
ATOM 741 O O . PHE A 1 92 ? 2.737 5.106 -0.306 1.00 84.56 92 PHE A O 1
ATOM 748 N N . THR A 1 93 ? 0.725 5.703 0.453 1.00 85.25 93 THR A N 1
ATOM 749 C CA . THR A 1 93 ? 0.084 5.645 -0.868 1.00 85.25 93 THR A CA 1
ATOM 750 C C . THR A 1 93 ? 0.730 6.604 -1.865 1.00 85.25 93 THR A C 1
ATOM 752 O O . THR A 1 93 ? 0.933 6.259 -3.029 1.00 85.25 93 THR A O 1
ATOM 755 N N . PHE A 1 94 ? 1.087 7.812 -1.430 1.00 84.69 94 PHE A N 1
ATOM 756 C CA . PHE A 1 94 ? 1.749 8.771 -2.308 1.00 84.69 94 PHE A CA 1
ATOM 757 C C . PHE A 1 94 ? 3.150 8.297 -2.710 1.00 84.69 94 PHE A C 1
ATOM 759 O O . PHE A 1 94 ? 3.503 8.337 -3.889 1.00 84.69 94 PHE A O 1
ATOM 766 N N . THR A 1 95 ? 3.932 7.799 -1.754 1.00 84.19 95 THR A N 1
ATOM 767 C CA . THR A 1 95 ? 5.282 7.289 -2.028 1.00 84.19 95 THR A CA 1
ATOM 768 C C . THR A 1 95 ? 5.238 6.014 -2.872 1.00 84.19 95 THR A C 1
ATOM 770 O O . THR A 1 95 ? 5.930 5.930 -3.883 1.00 84.19 95 THR A O 1
ATOM 773 N N . GLY A 1 96 ? 4.367 5.060 -2.537 1.00 86.12 96 GLY A N 1
ATOM 774 C CA . GLY A 1 96 ? 4.213 3.788 -3.244 1.00 86.12 96 GLY A CA 1
ATOM 775 C C . GLY A 1 96 ? 3.780 3.952 -4.702 1.00 86.12 96 GLY A C 1
ATOM 776 O O . GLY A 1 96 ? 4.359 3.329 -5.588 1.00 86.12 96 GLY A O 1
ATOM 777 N N . THR A 1 97 ? 2.831 4.851 -4.989 1.00 87.00 97 THR A N 1
ATOM 778 C CA . THR A 1 97 ? 2.438 5.143 -6.384 1.00 87.00 97 THR A CA 1
ATOM 779 C C . THR A 1 97 ? 3.568 5.773 -7.190 1.00 87.00 97 THR A C 1
ATOM 781 O O . THR A 1 97 ? 3.768 5.431 -8.356 1.00 87.00 97 THR A O 1
ATOM 784 N N . ARG A 1 98 ? 4.352 6.662 -6.572 1.00 86.62 98 ARG A N 1
ATOM 785 C CA . ARG A 1 98 ? 5.534 7.244 -7.209 1.00 86.62 98 ARG A CA 1
ATOM 786 C C . ARG A 1 98 ? 6.634 6.210 -7.461 1.00 86.62 98 ARG A C 1
ATOM 788 O O . ARG A 1 98 ? 7.226 6.244 -8.536 1.00 86.62 98 ARG A O 1
ATOM 795 N N . LEU A 1 99 ? 6.877 5.306 -6.512 1.00 87.56 99 LEU A N 1
ATOM 796 C CA . LEU A 1 99 ? 7.826 4.203 -6.669 1.00 87.56 99 LEU A CA 1
ATOM 797 C C . LEU A 1 99 ? 7.408 3.293 -7.818 1.00 87.56 99 LEU A C 1
ATOM 799 O O . LEU A 1 99 ? 8.200 3.087 -8.732 1.00 87.56 99 LEU A O 1
ATOM 803 N N . PHE A 1 100 ? 6.147 2.847 -7.838 1.00 89.94 100 PHE A N 1
ATOM 804 C CA . PHE A 1 100 ? 5.615 2.057 -8.946 1.00 89.94 100 PHE A CA 1
ATOM 805 C C . PHE A 1 100 ? 5.867 2.756 -10.283 1.00 89.94 100 PHE A C 1
ATOM 807 O O . PHE A 1 100 ? 6.480 2.170 -11.164 1.00 89.94 100 PHE A O 1
ATOM 814 N N . ASN A 1 101 ? 5.499 4.033 -10.414 1.00 90.38 101 ASN A N 1
ATOM 815 C CA . ASN A 1 101 ? 5.672 4.784 -11.661 1.00 90.38 101 ASN A CA 1
ATOM 816 C C . ASN A 1 101 ? 7.135 4.976 -12.095 1.00 90.38 101 ASN A C 1
ATOM 818 O O . ASN A 1 101 ? 7.365 5.229 -13.275 1.00 90.38 101 ASN A O 1
ATOM 822 N N . SER A 1 102 ? 8.101 4.872 -11.177 1.00 86.62 102 SER A N 1
ATOM 823 C CA . SER A 1 102 ? 9.533 4.928 -11.506 1.00 86.62 102 SER A CA 1
ATOM 824 C C . SER A 1 102 ? 10.082 3.615 -12.076 1.00 86.62 102 SER A C 1
ATOM 826 O O . SER A 1 102 ? 11.131 3.617 -12.708 1.00 86.62 102 SER A O 1
ATOM 828 N N . VAL A 1 103 ? 9.365 2.501 -11.907 1.00 90.12 103 VAL A N 1
ATOM 829 C CA . VAL A 1 103 ? 9.746 1.201 -12.473 1.00 90.12 103 VAL A CA 1
ATOM 830 C C . VAL A 1 103 ? 9.613 1.238 -14.011 1.00 90.12 103 VAL A C 1
ATOM 832 O O . VAL A 1 103 ? 8.691 1.884 -14.530 1.00 90.12 103 VAL A O 1
ATOM 835 N N . PRO A 1 104 ? 10.471 0.529 -14.773 1.00 91.50 104 PRO A N 1
ATOM 836 C CA . PRO A 1 104 ? 10.355 0.417 -16.224 1.00 91.50 104 PRO A CA 1
ATOM 837 C C . PRO A 1 104 ? 8.970 -0.044 -16.674 1.00 91.50 104 PRO A C 1
ATOM 839 O O . PRO A 1 104 ? 8.330 -0.889 -16.034 1.00 91.50 104 PRO A O 1
ATOM 842 N N . ARG A 1 105 ? 8.496 0.496 -17.803 1.00 91.44 105 ARG A N 1
ATOM 843 C CA . ARG A 1 105 ? 7.165 0.161 -18.339 1.00 91.44 105 ARG A CA 1
ATOM 844 C C . ARG A 1 105 ? 7.048 -1.331 -18.645 1.00 91.44 105 ARG A C 1
ATOM 846 O O . ARG A 1 105 ? 5.972 -1.892 -18.495 1.00 91.44 105 ARG A O 1
ATOM 853 N N . GLU A 1 106 ? 8.150 -1.968 -19.029 1.00 92.56 106 GLU A N 1
ATOM 854 C CA . GLU A 1 106 ? 8.253 -3.384 -19.368 1.00 92.56 106 GLU A CA 1
ATOM 855 C C . GLU A 1 106 ? 7.899 -4.253 -18.163 1.00 92.56 106 GLU A C 1
ATOM 857 O O . GLU A 1 106 ? 7.207 -5.252 -18.317 1.00 92.56 106 GLU A O 1
ATOM 862 N N . ILE A 1 107 ? 8.315 -3.836 -16.961 1.00 93.75 107 ILE A N 1
ATOM 863 C CA . ILE A 1 107 ? 8.010 -4.520 -15.701 1.00 93.75 107 ILE A CA 1
ATOM 864 C C . ILE A 1 107 ? 6.605 -4.141 -15.224 1.00 93.75 107 ILE A C 1
ATOM 866 O O . ILE A 1 107 ? 5.813 -5.019 -14.883 1.00 93.75 107 ILE A O 1
ATOM 870 N N . ARG A 1 108 ? 6.246 -2.849 -15.266 1.00 93.56 108 ARG A N 1
ATOM 871 C CA . ARG A 1 108 ? 4.902 -2.382 -14.880 1.00 93.56 108 ARG A CA 1
ATOM 872 C C . ARG A 1 108 ? 3.787 -2.995 -15.716 1.00 93.56 108 ARG A C 1
ATOM 874 O O . ARG A 1 108 ? 2.676 -3.124 -15.214 1.00 93.56 108 ARG A O 1
ATOM 881 N N . ASN A 1 109 ? 4.056 -3.333 -16.978 1.00 93.94 109 ASN A N 1
ATOM 882 C CA . ASN A 1 109 ? 3.066 -3.845 -17.918 1.00 93.94 109 ASN A CA 1
ATOM 883 C C . ASN A 1 109 ? 2.892 -5.366 -17.888 1.00 93.94 109 ASN A C 1
ATOM 885 O O . ASN A 1 109 ? 1.916 -5.838 -18.464 1.00 93.94 109 ASN A O 1
ATOM 889 N N . LEU A 1 110 ? 3.693 -6.118 -17.132 1.00 93.62 110 LEU A N 1
ATOM 890 C CA . LEU A 1 110 ? 3.542 -7.572 -17.004 1.00 93.62 110 LEU A CA 1
ATOM 891 C C . LEU A 1 110 ? 2.169 -7.970 -16.437 1.00 93.62 110 LEU A C 1
ATOM 893 O O . LEU A 1 110 ? 1.795 -7.561 -15.337 1.00 93.62 110 LEU A O 1
ATOM 897 N N . THR A 1 111 ? 1.412 -8.770 -17.183 1.00 92.00 111 THR A N 1
ATOM 898 C CA . THR A 1 111 ? 0.107 -9.316 -16.772 1.00 92.00 111 THR A CA 1
ATOM 899 C C . THR A 1 111 ? 0.128 -10.837 -16.875 1.00 92.00 111 THR A C 1
ATOM 901 O O . THR A 1 111 ? 0.971 -11.388 -17.578 1.00 92.00 111 THR A O 1
ATOM 904 N N . GLY A 1 112 ? -0.756 -11.517 -16.139 1.00 93.06 112 GLY A N 1
ATOM 905 C CA . GLY A 1 112 ? -0.856 -12.981 -16.178 1.00 93.06 112 GLY A CA 1
ATOM 906 C C . GLY A 1 112 ? 0.360 -13.726 -15.616 1.00 93.06 112 GLY A C 1
ATOM 907 O O . GLY A 1 112 ? 0.534 -14.903 -15.909 1.00 93.06 112 GLY A O 1
ATOM 908 N N . ILE A 1 113 ? 1.210 -13.056 -14.829 1.00 94.75 113 ILE A N 1
ATOM 909 C CA . ILE A 1 113 ? 2.392 -13.661 -14.204 1.00 94.75 113 ILE A CA 1
ATOM 910 C C . ILE A 1 113 ? 2.177 -13.902 -12.711 1.00 94.75 113 ILE A C 1
ATOM 912 O O . ILE A 1 113 ? 1.390 -13.211 -12.062 1.00 94.75 113 ILE A O 1
ATOM 916 N N . THR A 1 114 ? 2.922 -14.855 -12.156 1.00 96.19 114 THR A N 1
ATOM 917 C CA . THR A 1 114 ? 2.937 -15.099 -10.712 1.00 96.19 114 THR A CA 1
ATOM 918 C C . THR A 1 114 ? 3.657 -13.967 -9.965 1.00 96.19 114 THR A C 1
ATOM 920 O O . THR A 1 114 ? 4.553 -13.322 -10.529 1.00 96.19 114 THR A O 1
ATOM 923 N N . PRO A 1 115 ? 3.324 -13.732 -8.680 1.00 93.25 115 PRO A N 1
ATOM 924 C CA . PRO A 1 115 ? 4.010 -12.738 -7.857 1.00 93.25 115 PRO A CA 1
ATOM 925 C C . PRO A 1 115 ? 5.528 -12.933 -7.815 1.00 93.25 115 PRO A C 1
ATOM 927 O O . PRO A 1 115 ? 6.271 -11.960 -7.895 1.00 93.25 115 PRO A O 1
ATOM 930 N N . ASP A 1 116 ? 6.007 -14.174 -7.753 1.00 95.56 116 ASP A N 1
ATOM 931 C CA . ASP A 1 116 ? 7.444 -14.448 -7.658 1.00 95.56 116 ASP A CA 1
ATOM 932 C C . ASP A 1 116 ? 8.171 -14.189 -8.979 1.00 95.56 116 ASP A C 1
ATOM 934 O O . ASP A 1 116 ? 9.271 -13.639 -8.983 1.00 95.56 116 ASP A O 1
ATOM 938 N N . SER A 1 117 ? 7.528 -14.454 -10.124 1.00 95.25 117 SER A N 1
ATOM 939 C CA . SER A 1 117 ? 8.077 -14.032 -11.416 1.00 95.25 117 SER A CA 1
ATOM 940 C C . SER A 1 117 ? 8.176 -12.509 -11.525 1.00 95.25 117 SER A C 1
ATOM 942 O O . SER A 1 117 ? 9.096 -12.016 -12.185 1.00 95.25 117 SER A O 1
ATOM 944 N N . PHE A 1 118 ? 7.237 -11.767 -10.932 1.00 94.19 118 PHE A N 1
ATOM 945 C CA . PHE A 1 118 ? 7.296 -10.308 -10.899 1.00 94.19 118 PHE A CA 1
ATOM 946 C C . PHE A 1 118 ? 8.455 -9.831 -10.019 1.00 94.19 118 PHE A C 1
ATOM 948 O O . PHE A 1 118 ? 9.272 -9.042 -10.492 1.00 94.19 118 PHE A O 1
ATOM 955 N N . LYS A 1 119 ? 8.566 -10.359 -8.789 1.00 94.38 119 LYS A N 1
ATOM 956 C CA . LYS A 1 119 ? 9.660 -10.049 -7.851 1.00 94.38 119 LYS A CA 1
ATOM 957 C C . LYS A 1 119 ? 11.023 -10.287 -8.496 1.00 94.38 119 LYS A C 1
ATOM 959 O O . L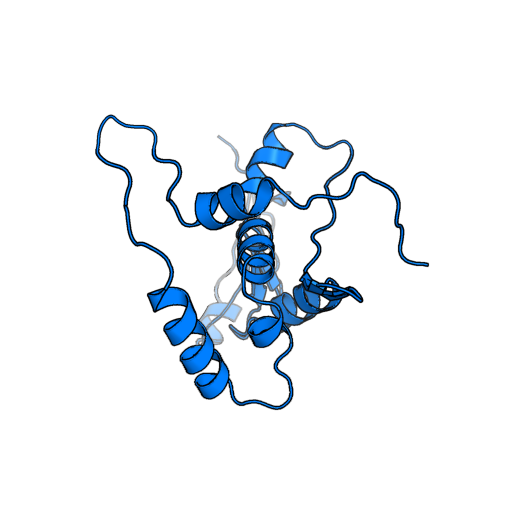YS A 1 119 ? 11.808 -9.358 -8.592 1.00 94.38 119 LYS A O 1
ATOM 964 N N . ASN A 1 120 ? 11.234 -11.456 -9.104 1.00 96.75 120 ASN A N 1
ATOM 965 C CA . ASN A 1 120 ? 12.493 -11.794 -9.773 1.00 96.75 120 ASN A CA 1
ATOM 966 C C . ASN A 1 120 ? 12.880 -10.804 -10.887 1.00 96.75 120 ASN A C 1
ATOM 968 O O . ASN A 1 120 ? 14.059 -10.512 -11.085 1.00 96.75 120 ASN A O 1
ATOM 972 N N . LYS A 1 121 ? 11.910 -10.299 -11.662 1.00 94.81 121 LYS A N 1
ATOM 973 C CA . LYS A 1 121 ? 12.172 -9.290 -12.704 1.00 94.81 121 LYS A CA 1
ATOM 974 C C . LYS A 1 121 ? 12.449 -7.913 -12.102 1.00 94.81 121 LYS A C 1
ATOM 976 O O . LYS A 1 121 ? 13.296 -7.194 -12.626 1.00 94.81 121 LYS A O 1
ATOM 981 N N . LEU A 1 122 ? 11.747 -7.558 -11.027 1.00 93.81 122 LEU A N 1
ATOM 982 C CA . LEU A 1 122 ? 11.970 -6.319 -10.293 1.00 93.81 122 LEU A CA 1
ATOM 983 C C . LEU A 1 122 ? 13.354 -6.307 -9.634 1.00 93.81 122 LEU A C 1
ATOM 985 O O . LEU A 1 122 ? 14.076 -5.336 -9.816 1.00 93.81 122 LEU A O 1
ATOM 989 N N . ASP A 1 123 ? 13.755 -7.387 -8.965 1.00 94.25 123 ASP A N 1
ATOM 990 C CA . ASP A 1 123 ? 15.049 -7.509 -8.283 1.00 94.25 123 ASP A CA 1
ATOM 991 C C . ASP A 1 123 ? 16.218 -7.380 -9.262 1.00 94.25 123 ASP A C 1
ATOM 993 O O . ASP A 1 123 ? 17.168 -6.641 -9.011 1.00 94.25 123 ASP A O 1
ATOM 997 N N . LYS A 1 124 ? 16.112 -8.012 -10.440 1.00 94.50 124 LYS A N 1
ATOM 998 C CA . LYS A 1 124 ? 17.096 -7.848 -11.523 1.00 94.50 124 LYS A CA 1
ATOM 999 C C . LYS A 1 124 ? 17.249 -6.394 -11.960 1.00 94.50 124 LYS A C 1
ATOM 1001 O O . LYS A 1 124 ? 18.357 -5.972 -12.266 1.00 94.50 124 LYS A O 1
ATOM 1006 N N . TRP A 1 125 ? 16.154 -5.637 -12.012 1.00 91.81 125 TRP A N 1
ATOM 1007 C CA . TRP A 1 125 ? 16.215 -4.213 -12.332 1.00 91.81 125 TRP A CA 1
ATOM 1008 C C . TRP A 1 125 ? 16.750 -3.386 -11.161 1.00 91.81 125 TRP A C 1
ATOM 1010 O O . TRP A 1 125 ? 17.587 -2.515 -11.379 1.00 91.81 125 TRP A O 1
ATOM 1020 N N . LEU A 1 126 ? 16.332 -3.668 -9.927 1.00 88.38 126 LEU A N 1
ATOM 1021 C CA . LEU A 1 126 ? 16.828 -2.974 -8.737 1.00 88.38 126 LEU A CA 1
ATOM 1022 C C . LEU A 1 126 ? 18.343 -3.137 -8.579 1.00 88.38 126 LEU A C 1
ATOM 1024 O O . LEU A 1 126 ? 19.006 -2.171 -8.225 1.00 88.38 126 LEU A O 1
ATOM 1028 N N . ALA A 1 127 ? 18.904 -4.291 -8.951 1.00 89.19 127 ALA A N 1
ATOM 1029 C CA . ALA A 1 127 ? 20.351 -4.514 -8.977 1.00 89.19 127 ALA A CA 1
ATOM 1030 C C . ALA A 1 127 ? 21.115 -3.579 -9.941 1.00 89.19 127 ALA A C 1
ATOM 1032 O O . ALA A 1 127 ? 22.328 -3.436 -9.819 1.00 89.19 127 ALA A O 1
ATOM 1033 N N . THR A 1 128 ? 20.429 -2.938 -10.898 1.00 86.38 128 THR A N 1
ATOM 1034 C CA . THR A 1 128 ? 21.031 -1.937 -11.803 1.00 86.38 128 THR A CA 1
ATOM 1035 C C . THR A 1 128 ? 21.029 -0.522 -11.228 1.00 86.38 128 THR A C 1
ATOM 1037 O O . THR A 1 128 ? 21.698 0.361 -11.765 1.00 86.38 128 THR A O 1
ATOM 1040 N N . VAL A 1 129 ? 20.270 -0.283 -10.157 1.00 82.62 129 VAL A N 1
ATOM 1041 C CA . VAL A 1 129 ? 20.181 1.028 -9.515 1.00 82.62 129 VAL A CA 1
ATOM 1042 C C . VAL A 1 129 ? 21.396 1.196 -8.594 1.00 82.62 129 VAL A C 1
ATOM 1044 O O . VAL A 1 129 ? 21.616 0.345 -7.735 1.00 82.62 129 VAL A O 1
ATOM 1047 N N . PRO A 1 130 ? 22.197 2.268 -8.742 1.00 75.81 130 PRO A N 1
ATOM 1048 C CA . PRO A 1 130 ? 23.370 2.476 -7.903 1.00 75.81 130 PRO A CA 1
ATOM 1049 C C . PRO A 1 130 ? 22.956 2.738 -6.450 1.00 75.81 130 PRO A C 1
ATOM 1051 O O . PRO A 1 130 ? 22.203 3.674 -6.173 1.00 75.81 130 PRO A O 1
ATOM 1054 N N . ASP A 1 131 ? 23.477 1.933 -5.526 1.00 70.00 131 ASP A N 1
ATOM 1055 C CA . ASP A 1 131 ? 23.266 2.100 -4.088 1.00 70.00 131 ASP A CA 1
ATOM 1056 C C . ASP A 1 131 ? 24.327 3.049 -3.513 1.00 70.00 131 ASP A C 1
ATOM 1058 O O . ASP A 1 131 ? 25.433 2.650 -3.150 1.00 70.00 131 ASP A O 1
ATOM 1062 N N . GLN A 1 132 ? 24.023 4.347 -3.526 1.00 68.81 132 GLN A N 1
ATOM 1063 C CA . GLN A 1 132 ? 24.888 5.384 -2.963 1.00 68.81 132 GLN A CA 1
ATOM 1064 C C . GLN A 1 132 ? 24.131 6.116 -1.855 1.00 68.81 132 GLN A C 1
ATOM 1066 O O . GLN A 1 132 ? 23.478 7.131 -2.132 1.00 68.81 132 GLN A O 1
ATOM 1071 N N . PRO A 1 133 ? 24.175 5.608 -0.608 1.00 64.00 133 PRO A N 1
ATOM 1072 C CA . PRO A 1 133 ? 23.518 6.266 0.506 1.00 64.00 133 PRO A CA 1
ATOM 1073 C C . PRO A 1 133 ? 24.119 7.661 0.742 1.00 64.00 133 PRO A C 1
ATOM 1075 O O . PRO A 1 133 ? 25.271 7.918 0.382 1.00 64.00 133 PRO A O 1
ATOM 1078 N N . PRO A 1 134 ? 23.361 8.580 1.364 1.00 60.31 134 PRO A N 1
ATOM 1079 C CA . PRO A 1 134 ? 23.881 9.894 1.686 1.00 60.31 134 PRO A CA 1
ATOM 1080 C C . PRO A 1 134 ? 25.108 9.818 2.589 1.00 60.31 134 PRO A C 1
ATOM 1082 O O . PRO A 1 134 ? 25.031 9.296 3.701 1.00 60.31 134 PRO A O 1
ATOM 1085 N N . THR A 1 135 ? 26.223 10.395 2.145 1.00 64.56 135 THR A N 1
ATOM 1086 C CA . THR A 1 135 ? 27.390 10.602 3.004 1.00 64.56 135 THR A CA 1
ATOM 1087 C C . THR A 1 135 ? 27.024 11.589 4.124 1.00 64.56 135 THR A C 1
ATOM 1089 O O . THR A 1 135 ? 26.475 12.654 3.822 1.00 64.56 135 THR A O 1
ATOM 1092 N N . PRO A 1 136 ? 27.309 11.291 5.408 1.00 61.34 136 PRO A N 1
ATOM 1093 C CA . PRO A 1 136 ? 27.021 12.200 6.516 1.00 61.34 136 PRO A CA 1
ATOM 1094 C C . PRO A 1 136 ? 27.609 13.597 6.279 1.00 61.34 136 PRO A C 1
ATOM 1096 O O . PRO A 1 136 ? 28.773 13.731 5.912 1.00 61.34 136 PRO A O 1
ATOM 1099 N N . GLY A 1 137 ? 26.798 14.640 6.465 1.00 68.25 137 GLY A N 1
ATOM 1100 C CA . GLY A 1 137 ? 27.194 16.032 6.210 1.00 68.25 137 GLY A CA 1
ATOM 1101 C C . GLY A 1 137 ? 26.986 16.518 4.770 1.00 68.25 137 GLY A C 1
ATOM 1102 O O . GLY A 1 137 ? 27.060 17.721 4.535 1.00 68.25 137 GLY A O 1
ATOM 1103 N N . TYR A 1 138 ? 26.643 15.633 3.828 1.00 60.53 138 TYR A N 1
ATOM 1104 C CA . TYR A 1 138 ? 26.316 15.993 2.447 1.00 60.53 138 TYR A CA 1
ATOM 1105 C C . TYR A 1 138 ? 24.843 15.711 2.133 1.00 60.53 138 TYR A C 1
ATOM 1107 O O . TYR A 1 138 ? 24.298 14.647 2.430 1.00 60.53 138 TYR A O 1
ATOM 1115 N N . THR A 1 139 ? 24.175 16.668 1.487 1.00 55.12 139 THR A N 1
ATOM 1116 C CA . THR A 1 139 ? 22.838 16.454 0.926 1.00 55.12 139 THR A CA 1
ATOM 1117 C C . THR A 1 139 ? 22.957 15.537 -0.288 1.00 55.12 139 THR A C 1
ATOM 1119 O O . THR A 1 139 ? 23.389 15.954 -1.357 1.00 55.12 139 THR A O 1
ATOM 1122 N N . SER A 1 140 ? 22.597 14.261 -0.143 1.00 52.00 140 SER A N 1
ATOM 1123 C CA . SER A 1 140 ? 22.603 13.360 -1.300 1.00 52.00 140 SER A CA 1
ATOM 1124 C C . SER A 1 140 ? 21.362 13.533 -2.157 1.00 52.00 140 SER A C 1
ATOM 1126 O O . SER A 1 140 ? 20.241 13.662 -1.656 1.00 52.00 140 SER A O 1
ATOM 1128 N N . THR A 1 141 ? 21.562 13.409 -3.460 1.00 50.56 141 THR A N 1
ATOM 1129 C CA . THR A 1 141 ? 20.502 13.278 -4.451 1.00 50.56 141 THR A CA 1
ATOM 1130 C C . THR A 1 141 ? 20.076 11.823 -4.654 1.00 50.56 141 THR A C 1
ATOM 1132 O O . THR A 1 141 ? 19.454 11.570 -5.679 1.00 50.56 141 THR A O 1
ATOM 1135 N N . ASN A 1 142 ? 20.386 10.860 -3.756 1.00 51.25 142 ASN A N 1
ATOM 1136 C CA . ASN A 1 142 ? 20.336 9.399 -4.033 1.00 51.25 142 ASN A CA 1
ATOM 1137 C C . ASN A 1 142 ? 19.668 8.508 -2.937 1.00 51.25 142 ASN A C 1
ATOM 1139 O O . ASN A 1 142 ? 20.097 7.389 -2.697 1.00 51.25 142 ASN A O 1
ATOM 1143 N N . SER A 1 143 ? 18.577 8.948 -2.294 1.00 50.97 143 SER A N 1
ATOM 1144 C CA . SER A 1 143 ? 17.669 8.042 -1.554 1.00 50.97 143 SER A CA 1
ATOM 1145 C C . SER A 1 143 ? 16.604 7.412 -2.478 1.00 50.97 143 SER A C 1
ATOM 1147 O O . SER A 1 143 ? 16.403 7.851 -3.607 1.00 50.97 143 SER A O 1
ATOM 1149 N N . LEU A 1 144 ? 15.816 6.429 -2.023 1.00 49.44 144 LEU A N 1
ATOM 1150 C CA . LEU A 1 144 ? 14.634 5.945 -2.775 1.00 49.44 144 LEU A CA 1
ATOM 1151 C C . LEU A 1 144 ? 13.715 7.094 -3.242 1.00 49.44 144 LEU A C 1
ATOM 1153 O O . LEU A 1 144 ? 13.113 7.028 -4.311 1.00 49.44 144 LEU A O 1
ATOM 1157 N N . GLN A 1 145 ? 13.637 8.188 -2.478 1.00 51.25 145 GLN A N 1
ATOM 1158 C CA . GLN A 1 145 ? 12.868 9.381 -2.853 1.00 51.25 145 GLN A CA 1
ATOM 1159 C C . GLN A 1 145 ? 13.488 10.150 -4.019 1.00 51.25 145 GLN A C 1
ATOM 1161 O O . GLN A 1 145 ? 12.789 10.903 -4.705 1.00 51.25 145 GLN A O 1
ATOM 1166 N N . SER A 1 146 ? 14.781 9.966 -4.246 1.00 53.16 146 SER A N 1
ATOM 1167 C CA . SER A 1 146 ? 15.524 10.643 -5.279 1.00 53.16 146 SER A CA 1
ATOM 1168 C C . SER A 1 146 ? 15.789 9.795 -6.521 1.00 53.16 146 SER A C 1
ATOM 1170 O O . SER A 1 146 ? 15.901 10.389 -7.576 1.00 53.16 146 SER A O 1
ATOM 1172 N N . VAL A 1 147 ? 15.696 8.460 -6.494 1.00 55.34 147 VAL A N 1
ATOM 1173 C CA . VAL A 1 147 ? 15.407 7.686 -7.727 1.00 55.34 147 VAL A CA 1
ATOM 1174 C C . VAL A 1 147 ? 14.138 8.251 -8.377 1.00 55.34 147 VAL A C 1
ATOM 1176 O O . VAL A 1 147 ? 14.091 8.563 -9.563 1.00 55.34 147 VAL A O 1
ATOM 1179 N N . VAL A 1 148 ? 13.136 8.539 -7.547 1.00 55.72 148 VAL A N 1
ATOM 1180 C CA . VAL A 1 148 ? 11.877 9.176 -7.942 1.00 55.72 148 VAL A CA 1
ATOM 1181 C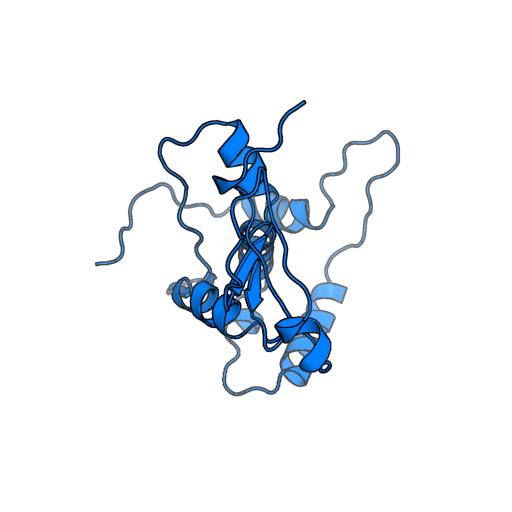 C . VAL A 1 148 ? 12.028 10.688 -8.249 1.00 55.72 148 VAL A C 1
ATOM 1183 O O . VAL A 1 148 ? 11.106 11.293 -8.799 1.00 55.72 148 VAL A O 1
ATOM 1186 N N . HIS A 1 149 ? 13.142 11.338 -7.889 1.00 48.28 149 HIS A N 1
ATOM 1187 C CA . HIS A 1 149 ? 13.427 12.759 -8.177 1.00 48.28 149 HIS A CA 1
ATOM 1188 C C . HIS A 1 149 ? 14.347 12.947 -9.400 1.00 48.28 149 HIS A C 1
ATOM 1190 O O . HIS A 1 149 ? 14.118 13.845 -10.203 1.00 48.28 149 HIS A O 1
ATOM 1196 N N . ASN A 1 150 ? 15.322 12.063 -9.594 1.00 45.56 150 ASN A N 1
ATOM 1197 C CA . ASN A 1 150 ? 16.281 12.044 -10.696 1.00 45.56 150 ASN A CA 1
ATOM 1198 C C . ASN A 1 150 ? 15.613 11.534 -11.980 1.00 45.56 150 ASN A C 1
ATOM 1200 O O . ASN A 1 150 ? 15.815 12.113 -13.039 1.00 45.56 150 ASN A O 1
ATOM 1204 N N . MET A 1 151 ? 14.678 10.579 -11.872 1.00 49.53 151 MET A N 1
ATOM 1205 C CA . MET A 1 151 ? 13.763 10.202 -12.967 1.00 49.53 151 MET A CA 1
ATOM 1206 C C . MET A 1 151 ? 12.738 11.304 -13.314 1.00 49.53 151 MET A C 1
ATOM 1208 O O . MET A 1 151 ? 11.931 11.150 -14.228 1.00 49.53 151 MET A O 1
ATOM 1212 N N . ARG A 1 152 ? 12.700 12.403 -12.545 1.00 46.31 152 ARG A N 1
ATOM 1213 C CA . ARG A 1 152 ? 11.652 13.436 -12.592 1.00 46.31 152 ARG A CA 1
ATOM 1214 C C . ARG A 1 152 ? 12.031 14.673 -13.403 1.00 46.31 152 ARG A C 1
ATOM 1216 O O . ARG A 1 152 ? 11.155 15.513 -13.590 1.00 46.31 152 ARG A O 1
ATOM 1223 N N . ARG A 1 153 ? 13.281 14.812 -13.866 1.00 35.66 153 ARG A N 1
ATOM 1224 C CA . ARG A 1 153 ? 13.698 16.007 -14.623 1.00 35.66 153 ARG A CA 1
ATOM 1225 C C . ARG A 1 153 ? 13.237 16.034 -16.082 1.00 35.66 153 ARG A C 1
ATOM 1227 O O . ARG A 1 153 ? 13.200 17.118 -16.641 1.00 35.66 153 ARG A O 1
ATOM 1234 N N . GLU A 1 154 ? 12.774 14.918 -16.641 1.00 34.38 154 GLU A N 1
ATOM 1235 C CA . GLU A 1 154 ? 12.291 14.881 -18.034 1.00 34.38 154 GLU A CA 1
ATOM 1236 C C . GLU A 1 154 ? 10.757 14.816 -18.189 1.00 34.38 154 GLU A C 1
ATOM 1238 O O . GLU A 1 154 ? 10.248 15.135 -19.255 1.00 34.38 154 GLU A O 1
ATOM 1243 N N . GLU A 1 155 ? 9.955 14.426 -17.183 1.00 43.41 155 GLU A N 1
ATOM 1244 C CA . GLU A 1 155 ? 8.571 14.001 -17.495 1.00 43.41 155 GLU A CA 1
ATOM 1245 C C . GLU A 1 155 ? 7.504 14.213 -16.402 1.00 43.41 155 GLU A C 1
ATOM 1247 O O . GLU A 1 155 ? 6.920 13.261 -15.864 1.00 43.41 155 GLU A O 1
ATOM 1252 N N . LEU A 1 156 ? 7.134 15.467 -16.136 1.00 36.84 156 LEU A N 1
ATOM 1253 C CA . LEU A 1 156 ? 5.798 15.779 -15.616 1.00 36.84 156 LEU A CA 1
ATOM 1254 C C . LEU A 1 156 ? 5.077 16.700 -16.607 1.00 36.84 156 LEU A C 1
ATOM 1256 O O . LEU A 1 156 ? 5.398 17.886 -16.651 1.00 36.84 156 LEU A O 1
ATOM 1260 N N . PRO A 1 157 ? 4.100 16.203 -17.391 1.00 35.72 157 PRO A N 1
ATOM 1261 C CA . PRO A 1 157 ? 3.275 17.092 -18.188 1.00 35.72 157 PRO A CA 1
ATOM 1262 C C . PRO A 1 157 ? 2.487 18.018 -17.263 1.00 35.72 157 PRO A C 1
ATOM 1264 O O . PRO A 1 157 ? 1.910 17.596 -16.251 1.00 35.72 157 PRO A O 1
ATOM 1267 N N . GLY A 1 158 ? 2.477 19.293 -17.643 1.00 37.22 158 GLY A N 1
ATOM 1268 C CA . GLY A 1 158 ? 1.553 20.278 -17.121 1.00 37.22 158 GLY A CA 1
ATOM 1269 C C . GLY A 1 158 ? 0.113 19.777 -17.223 1.00 37.22 158 GLY A C 1
ATOM 1270 O O . GLY A 1 158 ? -0.281 19.055 -18.136 1.00 37.22 158 GLY A O 1
ATOM 1271 N N . THR A 1 159 ? -0.656 20.167 -16.221 1.00 46.75 159 THR A N 1
ATOM 1272 C CA . THR A 1 159 ? -2.115 20.240 -16.191 1.00 46.75 159 THR A CA 1
ATOM 1273 C C . THR A 1 159 ? -2.776 20.387 -17.568 1.00 46.75 159 THR A C 1
ATOM 1275 O O . THR A 1 159 ? -2.826 21.483 -18.108 1.00 46.75 159 THR A O 1
ATOM 1278 N N . SER A 1 160 ? -3.337 19.305 -18.111 1.00 31.78 160 SER A N 1
ATOM 1279 C CA . SER A 1 160 ? -4.545 19.309 -18.961 1.00 31.78 160 SER A CA 1
ATOM 1280 C C . SER A 1 160 ? -4.883 17.872 -19.368 1.00 31.78 160 SER A C 1
ATOM 1282 O O . SER A 1 160 ? -4.317 17.298 -20.286 1.00 31.78 160 SER A O 1
ATOM 1284 N N . GLY A 1 161 ? -5.789 17.236 -18.633 1.00 29.28 161 GLY A N 1
ATOM 1285 C CA . GLY A 1 161 ? -6.198 15.873 -18.960 1.00 29.28 161 GLY A CA 1
ATOM 1286 C C . GLY A 1 161 ? -7.055 15.265 -17.872 1.00 29.28 161 GLY A C 1
ATOM 1287 O O . GLY A 1 161 ? -6.629 14.341 -17.185 1.00 29.28 161 GLY A O 1
ATOM 1288 N N . ARG A 1 162 ? -8.263 15.808 -17.683 1.00 27.11 162 ARG A N 1
ATOM 1289 C CA . ARG A 1 162 ? -9.344 15.025 -17.073 1.00 27.11 162 ARG A CA 1
ATOM 1290 C C . ARG A 1 162 ? -9.547 13.775 -17.943 1.00 27.11 162 ARG A C 1
ATOM 1292 O O . ARG A 1 162 ? -9.667 13.944 -19.157 1.00 27.11 162 ARG A O 1
ATOM 1299 N N . PRO A 1 163 ? -9.645 12.565 -17.376 1.00 33.41 163 PRO A N 1
ATOM 1300 C CA . PRO A 1 163 ? -10.317 11.481 -18.076 1.00 33.41 163 PRO A CA 1
ATOM 1301 C C . PRO A 1 163 ? -11.784 11.896 -18.259 1.00 33.41 163 PRO A C 1
ATOM 1303 O O . PRO A 1 163 ? -12.400 12.378 -17.301 1.00 33.41 163 PRO A O 1
ATOM 1306 N N . ARG A 1 164 ? -12.297 11.785 -19.487 1.00 32.69 164 ARG A N 1
ATOM 1307 C CA . ARG A 1 164 ? -13.738 11.621 -19.704 1.00 32.69 164 ARG A CA 1
ATOM 1308 C C . ARG A 1 164 ? -14.131 10.215 -19.275 1.00 32.69 164 ARG A C 1
ATOM 1310 O O . ARG A 1 164 ? -13.286 9.312 -19.464 1.00 32.69 164 ARG A O 1
#

Organism: Petrolisthes cinctipes (NCBI:txid88211)